Protein AF-A0A8C1QMU8-F1 (afdb_monomer_lite)

Secondary structure (DSSP, 8-state):
--------TT-SHHHHH-HHHHHHHHHHHHHS-TTTS-EEEEEPPPB-STT--B--EEEEETTTEEEEEEEEPP---TT-TT--SSPPEEEEEEESS-SS--EEEEEEEE--GGGHHHHHHHHHHHHHHHHHT--S--EEEEEEEETTEEEEEEE--------PPPP-

Sequence (168 aa):
MKVAAFDIQKFGKSELSDAFVLKTLIKIVSRYDIITHHYTLEISTCLGRGNYKEQFMFLYRNDLVDLVVSYQYQDHQSGDEDAFAREPYVLRFKCHKTAVLKDLVLMPVHTKPEDSVKELDKLYDMFQNVKMKRKTDFMLRILVYEDDMLKAVVPNSENCSTSRRPTN

Organism: Cyprinus carpio (NCBI:txid7962)

pLDDT: mean 73.08, std 14.7, range [27.25, 94.06]

Radius of gyration: 18.53 Å; chains: 1; bounding box: 51×38×50 Å

Foldseek 3Di:
DDDDDAQDPDDDPVQCPPPVSVVVVCVVVVVDPPVVWPKDKDKDDWFAPDDDTDIDIDIDTPVFKDWPDKDFDAQPDPPCHPLARGTKIWIWIQTDPDPPAGIEIEIEHEGEPVSRVSNVVVVVVVVVVVVVVDPDDHWYWYQYHYPRDRPDGDTPDPDPDDPDDDDD

InterPro d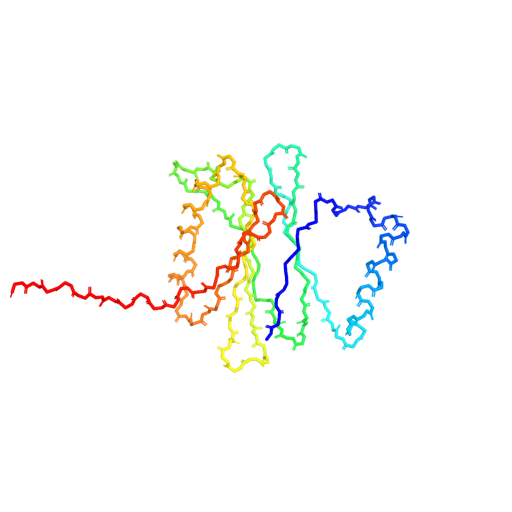omains:
  IPR016202 Deoxyribonuclease I [SM00476] (1-164)
  IPR036691 Endonuclease/exonuclease/phosphatase superfamily [G3DSA:3.60.10.10] (1-150)
  IPR036691 Endonuclease/exonuclease/phosphatase superfamily [SSF56219] (1-132)

Structure (mmCIF, N/CA/C/O backbone):
data_AF-A0A8C1QMU8-F1
#
_entry.id   AF-A0A8C1QMU8-F1
#
loop_
_atom_site.group_PDB
_atom_site.id
_atom_site.type_symbol
_atom_site.label_atom_id
_atom_site.label_alt_id
_atom_site.label_comp_id
_atom_site.label_asym_id
_atom_site.label_entity_id
_atom_site.label_seq_id
_atom_site.pdbx_PDB_ins_code
_atom_site.Cartn_x
_atom_site.Cartn_y
_atom_site.Cartn_z
_atom_site.occupancy
_atom_site.B_iso_or_equiv
_atom_site.auth_seq_id
_atom_site.auth_comp_id
_atom_site.auth_asym_id
_atom_site.auth_atom_id
_atom_site.pdbx_PDB_model_num
ATOM 1 N N . MET A 1 1 ? 10.451 7.017 -11.902 1.00 71.06 1 MET A N 1
ATOM 2 C CA . MET A 1 1 ? 9.348 6.066 -11.637 1.00 71.06 1 MET A CA 1
ATOM 3 C C . MET A 1 1 ? 8.153 6.851 -11.123 1.00 71.06 1 MET A C 1
ATOM 5 O O . MET A 1 1 ? 8.366 7.765 -10.336 1.00 71.06 1 MET A O 1
ATOM 9 N N . LYS A 1 2 ? 6.937 6.560 -11.597 1.00 72.25 2 LYS A N 1
ATOM 10 C CA . LYS A 1 2 ? 5.703 7.200 -11.113 1.00 72.25 2 LYS A CA 1
ATOM 11 C C . LYS A 1 2 ? 4.997 6.236 -10.160 1.00 72.25 2 LYS A C 1
ATOM 13 O O . LYS A 1 2 ? 4.927 5.052 -10.465 1.00 72.25 2 LYS A O 1
ATOM 18 N N . VAL A 1 3 ? 4.513 6.748 -9.034 1.00 72.31 3 VAL A N 1
ATOM 19 C CA . VAL A 1 3 ? 3.713 6.009 -8.048 1.00 72.31 3 VAL A CA 1
ATOM 20 C C . VAL A 1 3 ? 2.396 6.758 -7.914 1.00 72.31 3 VAL A C 1
ATOM 22 O O . VAL A 1 3 ? 2.412 7.985 -7.814 1.00 72.31 3 VAL A O 1
ATOM 25 N N . ALA A 1 4 ? 1.287 6.032 -7.955 1.00 70.12 4 ALA A N 1
ATOM 26 C CA . ALA A 1 4 ? -0.050 6.558 -7.731 1.00 70.12 4 ALA A CA 1
ATOM 27 C C . ALA A 1 4 ? -0.727 5.706 -6.662 1.00 70.12 4 ALA A C 1
ATOM 29 O O . ALA A 1 4 ? -0.405 4.527 -6.512 1.00 70.12 4 ALA A O 1
ATOM 30 N N . ALA A 1 5 ? -1.632 6.323 -5.922 1.00 70.12 5 ALA A N 1
ATOM 31 C CA . ALA A 1 5 ? -2.365 5.698 -4.846 1.00 70.12 5 ALA A CA 1
ATOM 32 C C . ALA A 1 5 ? -3.821 6.158 -4.977 1.00 70.12 5 ALA A C 1
ATOM 34 O O . ALA A 1 5 ? -4.065 7.328 -5.279 1.00 70.12 5 ALA A O 1
ATOM 35 N N . PHE A 1 6 ? -4.755 5.223 -4.840 1.00 68.62 6 PHE A N 1
ATOM 36 C CA . PHE A 1 6 ? -6.183 5.477 -4.958 1.00 68.62 6 PHE A CA 1
ATOM 37 C C . PHE A 1 6 ? -6.885 4.832 -3.774 1.00 68.62 6 PHE A C 1
ATOM 39 O O . PHE A 1 6 ? -6.592 3.677 -3.462 1.00 68.62 6 PHE A O 1
ATOM 46 N N . ASP A 1 7 ? -7.807 5.570 -3.166 1.00 68.81 7 ASP A N 1
ATOM 47 C CA . ASP A 1 7 ? -8.791 4.988 -2.267 1.00 68.81 7 ASP A CA 1
ATOM 48 C C . ASP A 1 7 ? -10.011 4.554 -3.082 1.00 68.81 7 ASP A C 1
ATOM 50 O O . ASP A 1 7 ? -10.482 5.289 -3.957 1.00 68.81 7 ASP A O 1
ATOM 54 N N . ILE A 1 8 ? -10.488 3.337 -2.845 1.00 67.06 8 ILE A N 1
ATOM 55 C CA . ILE A 1 8 ? -11.657 2.786 -3.523 1.00 67.06 8 ILE A CA 1
ATOM 56 C C . ILE A 1 8 ? -12.590 2.235 -2.446 1.00 67.06 8 ILE A C 1
ATOM 58 O O . ILE A 1 8 ? -12.551 1.048 -2.128 1.00 67.06 8 ILE A O 1
ATOM 62 N N . GLN A 1 9 ? -13.473 3.109 -1.952 1.00 54.62 9 GLN A N 1
ATOM 63 C CA . GLN A 1 9 ? -14.445 2.853 -0.877 1.00 54.62 9 GLN A CA 1
ATOM 64 C C . GLN A 1 9 ? -15.229 1.535 -1.023 1.00 54.62 9 GLN A C 1
ATOM 66 O O . GLN A 1 9 ? -15.664 0.948 -0.034 1.00 54.62 9 GLN A O 1
ATOM 71 N N . LYS A 1 10 ? -15.466 1.066 -2.258 1.00 62.03 10 LYS A N 1
ATOM 72 C CA . LYS A 1 10 ? -16.188 -0.182 -2.551 1.00 62.03 10 LYS A CA 1
ATOM 73 C C . LYS A 1 10 ? -15.605 -0.891 -3.769 1.00 62.03 10 LYS A C 1
ATOM 75 O O . LYS A 1 10 ? -16.188 -0.881 -4.847 1.00 62.03 10 LYS A O 1
ATOM 80 N N . PHE A 1 11 ? -14.457 -1.542 -3.609 1.00 58.19 11 PHE A N 1
ATOM 81 C CA . PHE A 1 11 ? -13.954 -2.465 -4.629 1.00 58.19 11 PHE A CA 1
ATOM 82 C C . PHE A 1 11 ? -14.393 -3.899 -4.314 1.00 58.19 11 PHE A C 1
ATOM 84 O O . PHE A 1 11 ? -13.732 -4.628 -3.579 1.00 58.19 11 PHE A O 1
ATOM 91 N N . GLY A 1 12 ? -15.550 -4.300 -4.842 1.00 58.12 12 GLY A N 1
ATOM 92 C CA . GLY A 1 12 ? -16.140 -5.617 -4.589 1.00 58.12 12 GLY A CA 1
ATOM 93 C C . GLY A 1 12 ? -16.617 -6.318 -5.857 1.00 58.12 12 GLY A C 1
ATOM 94 O O . GLY A 1 12 ? -16.699 -5.722 -6.930 1.00 58.12 12 GLY A O 1
ATOM 95 N N . LYS A 1 13 ? -16.990 -7.599 -5.727 1.00 57.72 13 LYS A N 1
ATOM 96 C CA . LYS A 1 13 ? -17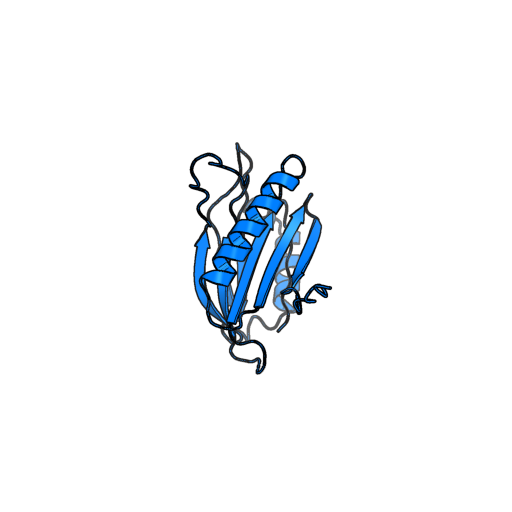.576 -8.379 -6.836 1.00 57.72 13 LYS A CA 1
ATOM 97 C C . LYS A 1 13 ? -18.802 -7.694 -7.451 1.00 57.72 13 LYS A C 1
ATOM 99 O O . LYS A 1 13 ? -18.992 -7.796 -8.656 1.00 57.72 13 LYS A O 1
ATOM 104 N N . SER A 1 14 ? -19.600 -6.997 -6.640 1.00 63.41 14 SER A N 1
ATOM 105 C CA . SER A 1 14 ? -20.753 -6.214 -7.098 1.00 63.41 14 SER A CA 1
ATOM 106 C C . SER A 1 14 ? -20.340 -5.068 -8.023 1.00 63.41 14 SER A C 1
ATOM 108 O O . SER A 1 14 ? -20.925 -4.907 -9.088 1.00 63.41 14 SER A O 1
ATOM 110 N N . GLU A 1 15 ? -19.280 -4.340 -7.677 1.00 63.00 15 GLU A N 1
ATOM 111 C CA . GLU A 1 15 ? -18.801 -3.198 -8.463 1.00 63.00 15 GLU A CA 1
ATOM 112 C C . GLU A 1 15 ? -18.171 -3.648 -9.786 1.00 63.00 15 GLU A C 1
ATOM 114 O O . GLU A 1 15 ? -18.382 -3.037 -10.828 1.00 63.00 15 GLU A O 1
ATOM 119 N N . LEU A 1 16 ? -17.448 -4.774 -9.770 1.00 61.81 16 LEU A N 1
ATOM 120 C CA . LEU A 1 16 ? -16.885 -5.387 -10.980 1.00 61.81 16 LEU A CA 1
ATOM 121 C C . LEU A 1 16 ? -17.939 -6.056 -11.872 1.00 61.81 16 LEU A C 1
ATOM 123 O O . LEU A 1 16 ? -17.664 -6.313 -13.044 1.00 61.81 16 LEU A O 1
ATOM 127 N N . SER A 1 17 ? -19.124 -6.354 -11.332 1.00 65.75 17 SER A N 1
ATOM 128 C CA . SER A 1 17 ? -20.251 -6.876 -12.110 1.00 65.75 17 SER A CA 1
ATOM 129 C C . SER A 1 17 ? -21.034 -5.784 -12.838 1.00 65.75 17 SER A C 1
ATOM 131 O O . SER A 1 17 ? -21.760 -6.088 -13.785 1.00 65.75 17 SER A O 1
ATOM 133 N N . ASP A 1 18 ? -20.859 -4.517 -12.448 1.00 77.81 18 ASP A N 1
ATOM 134 C CA . ASP A 1 18 ? -21.432 -3.396 -13.179 1.00 77.81 18 ASP A CA 1
ATOM 135 C C . ASP A 1 18 ? -20.703 -3.223 -14.521 1.00 77.81 18 ASP A C 1
ATOM 137 O O . ASP A 1 18 ? -19.500 -2.956 -14.600 1.00 77.81 18 ASP A O 1
ATOM 141 N N . ALA A 1 19 ? -21.450 -3.391 -15.611 1.00 77.06 19 ALA A N 1
ATOM 142 C CA . ALA A 1 19 ? -20.901 -3.363 -16.960 1.00 77.06 19 ALA A CA 1
ATOM 143 C C . ALA A 1 19 ? -20.314 -1.992 -17.340 1.00 77.06 19 ALA A C 1
ATOM 145 O O . ALA A 1 19 ? -19.394 -1.927 -18.159 1.00 77.06 19 ALA A O 1
ATOM 146 N N . PHE A 1 20 ? -20.819 -0.896 -16.770 1.00 79.12 20 PHE A N 1
ATOM 147 C CA . PHE A 1 20 ? -20.305 0.448 -17.013 1.00 79.12 20 PHE A CA 1
ATOM 148 C C . PHE A 1 20 ? -18.991 0.681 -16.258 1.00 79.12 20 PHE A C 1
ATOM 150 O O . PHE A 1 20 ? -18.028 1.185 -16.850 1.00 79.12 20 PHE A O 1
ATOM 157 N N . VAL A 1 21 ? -18.916 0.255 -14.996 1.00 74.00 21 VAL A N 1
ATOM 158 C CA . VAL A 1 21 ? -17.703 0.304 -14.170 1.00 74.00 21 VAL A CA 1
ATOM 159 C C . VAL A 1 21 ? -16.616 -0.576 -14.773 1.00 74.00 21 VAL A C 1
ATOM 161 O O . VAL A 1 21 ? -15.517 -0.084 -15.032 1.00 74.00 21 VAL A O 1
ATOM 164 N N . LEU A 1 22 ? -16.926 -1.832 -15.111 1.00 70.94 22 LEU A N 1
ATOM 165 C CA . LEU A 1 22 ? -15.981 -2.758 -15.736 1.00 70.94 22 LEU A CA 1
ATOM 166 C C . LEU A 1 22 ? -15.464 -2.215 -17.071 1.00 70.94 22 LEU A C 1
ATOM 168 O O . LEU A 1 22 ? -14.261 -2.221 -17.323 1.00 70.94 22 LEU A O 1
ATOM 172 N N . LYS A 1 23 ? -16.346 -1.676 -17.918 1.00 74.19 23 LYS A N 1
ATOM 173 C CA . LYS A 1 23 ? -15.956 -1.063 -19.196 1.00 74.19 23 LYS A CA 1
ATOM 174 C C . LYS A 1 23 ? -15.087 0.179 -19.001 1.00 74.19 23 LYS A C 1
ATOM 176 O O . LYS A 1 23 ? -14.175 0.410 -19.795 1.00 74.19 23 LYS A O 1
ATOM 181 N N . THR A 1 24 ? -15.343 0.972 -17.965 1.00 78.50 24 THR A N 1
ATOM 182 C CA . THR A 1 24 ? -14.535 2.151 -17.627 1.00 78.50 24 THR A CA 1
ATOM 183 C C . THR A 1 24 ? -13.162 1.743 -17.106 1.00 78.50 24 THR A C 1
ATOM 185 O O . THR A 1 24 ? -12.163 2.264 -17.596 1.00 78.50 24 THR A O 1
ATOM 188 N N . LEU A 1 25 ? -13.099 0.760 -16.205 1.00 71.75 25 LEU A N 1
ATOM 189 C CA . LEU A 1 25 ? -11.863 0.142 -15.725 1.00 71.75 25 LEU A CA 1
ATOM 190 C C . LEU A 1 25 ? -11.047 -0.413 -16.886 1.00 71.75 25 LEU A C 1
ATOM 192 O O . LEU A 1 25 ? -9.901 -0.010 -17.047 1.00 71.75 25 LEU A O 1
ATOM 196 N N . ILE A 1 26 ? -11.649 -1.234 -17.752 1.00 72.00 26 ILE A N 1
ATOM 197 C CA . ILE A 1 26 ? -10.998 -1.754 -18.960 1.00 72.00 26 ILE A CA 1
ATOM 198 C C . ILE A 1 26 ? -10.507 -0.597 -19.826 1.00 72.00 26 ILE A C 1
ATOM 200 O O . ILE A 1 26 ? -9.358 -0.602 -20.225 1.00 72.00 26 ILE A O 1
ATOM 204 N N . LYS A 1 27 ? -11.306 0.443 -20.075 1.00 72.88 27 LYS A N 1
ATOM 205 C CA . LYS A 1 27 ? -10.877 1.589 -20.892 1.00 72.88 27 LYS A CA 1
ATOM 206 C C . LYS A 1 27 ? -9.721 2.373 -20.263 1.00 72.88 27 LYS A C 1
ATOM 208 O O . LYS A 1 27 ? -8.870 2.869 -20.996 1.00 72.88 27 LYS A O 1
ATOM 213 N N . ILE A 1 28 ? -9.687 2.520 -18.940 1.00 70.75 28 ILE A N 1
ATOM 214 C CA . ILE A 1 28 ? -8.582 3.161 -18.216 1.00 70.75 28 ILE A CA 1
ATOM 215 C C . ILE A 1 28 ? -7.334 2.284 -18.323 1.00 70.75 28 ILE A C 1
ATOM 217 O O . ILE A 1 28 ? -6.304 2.760 -18.783 1.00 70.75 28 ILE A O 1
ATOM 221 N N . VAL A 1 29 ? -7.456 1.000 -17.989 1.00 66.62 29 VAL A N 1
ATOM 222 C CA . VAL A 1 29 ? -6.410 -0.032 -18.049 1.00 66.62 29 VAL A CA 1
ATOM 223 C C . VAL A 1 29 ? -5.851 -0.155 -19.474 1.00 66.62 29 VAL A C 1
ATOM 225 O O . VAL A 1 29 ? -4.646 -0.071 -19.659 1.00 66.62 29 VAL A O 1
ATOM 228 N N . SER A 1 30 ? -6.692 -0.215 -20.506 1.00 65.94 30 SER A N 1
ATOM 229 C CA . SER A 1 30 ? -6.300 -0.303 -21.922 1.00 65.94 30 SER A CA 1
ATOM 230 C C . SER A 1 30 ? -5.640 0.959 -22.483 1.00 65.94 30 SER A C 1
ATOM 232 O O . SER A 1 30 ? -5.013 0.885 -23.534 1.00 65.94 30 SER A O 1
ATOM 234 N N . ARG A 1 31 ? -5.775 2.125 -21.832 1.00 65.62 31 ARG A N 1
ATOM 235 C CA . ARG A 1 31 ? -4.971 3.315 -22.182 1.00 65.62 31 ARG A CA 1
ATOM 236 C C . ARG A 1 31 ? -3.537 3.197 -21.683 1.00 65.62 31 ARG A C 1
ATOM 238 O O . ARG A 1 31 ? -2.670 3.920 -22.167 1.00 65.62 31 ARG A O 1
ATOM 245 N N . TYR A 1 32 ? -3.302 2.338 -20.698 1.00 61.16 32 TYR A N 1
ATOM 246 C CA . TYR A 1 32 ? -1.966 1.974 -20.277 1.00 61.16 32 TYR A CA 1
ATOM 247 C C . TYR A 1 32 ? -1.482 0.795 -21.111 1.00 61.16 32 TYR A C 1
ATOM 249 O O . TYR A 1 32 ? -2.245 -0.042 -21.588 1.00 61.16 32 TYR A O 1
ATOM 257 N N . ASP A 1 33 ? -0.172 0.743 -21.273 1.00 61.44 33 ASP A N 1
ATOM 258 C CA . ASP A 1 33 ? 0.551 -0.199 -22.116 1.00 61.44 33 ASP A CA 1
ATOM 259 C C . ASP A 1 33 ? 0.629 -1.592 -21.436 1.00 61.44 33 ASP A C 1
ATOM 261 O O . ASP A 1 33 ? 1.691 -2.175 -21.249 1.00 61.44 33 ASP A O 1
ATOM 265 N N . ILE A 1 34 ? -0.506 -2.099 -20.944 1.00 59.41 34 ILE A N 1
ATOM 266 C CA . ILE A 1 34 ? -0.612 -3.304 -20.099 1.00 59.41 34 ILE A CA 1
ATOM 267 C C . ILE A 1 34 ? -0.463 -4.584 -20.923 1.00 59.41 34 ILE A C 1
ATOM 269 O O . ILE A 1 34 ? -0.084 -5.621 -20.397 1.00 59.41 34 ILE A O 1
ATOM 273 N N . ILE A 1 35 ? -0.694 -4.507 -22.234 1.00 57.62 35 ILE A N 1
ATOM 274 C CA . ILE A 1 35 ? -0.465 -5.627 -23.156 1.00 57.62 35 ILE A CA 1
ATOM 275 C C . ILE A 1 35 ? 1.041 -5.829 -23.404 1.00 57.62 35 ILE A C 1
ATOM 277 O O . ILE A 1 35 ? 1.484 -6.954 -23.610 1.00 57.62 35 ILE A O 1
ATOM 281 N N . THR A 1 36 ? 1.837 -4.756 -23.365 1.00 66.31 36 THR A N 1
ATOM 282 C CA . THR A 1 36 ? 3.289 -4.801 -23.612 1.00 66.31 36 THR A CA 1
ATOM 283 C C . THR A 1 36 ? 4.110 -4.993 -22.338 1.00 66.31 36 THR A C 1
ATOM 285 O O . THR A 1 36 ? 5.254 -5.439 -22.411 1.00 66.31 36 THR A O 1
ATOM 288 N N . HIS A 1 37 ? 3.546 -4.694 -21.166 1.00 74.50 37 HIS A N 1
ATOM 289 C CA . HIS A 1 37 ? 4.241 -4.793 -19.886 1.00 74.50 37 HIS A CA 1
ATOM 290 C C . HIS A 1 37 ? 3.537 -5.770 -18.950 1.00 74.50 37 HIS A C 1
ATOM 292 O O . HIS A 1 37 ? 2.332 -5.689 -18.747 1.00 74.50 37 HIS A O 1
ATOM 298 N N . HIS A 1 38 ? 4.303 -6.655 -18.315 1.00 81.44 38 HIS A N 1
ATOM 299 C CA . HIS A 1 38 ? 3.770 -7.576 -17.316 1.00 81.44 38 HIS A CA 1
ATOM 300 C C . HIS A 1 38 ? 3.545 -6.862 -15.982 1.00 81.44 38 HIS A C 1
ATOM 302 O O . HIS A 1 38 ? 4.462 -6.240 -15.436 1.00 81.44 38 HIS A O 1
ATOM 308 N N . TYR A 1 39 ? 2.327 -6.985 -15.456 1.00 83.31 39 TYR A N 1
ATOM 309 C CA . TYR A 1 39 ? 1.947 -6.476 -14.144 1.00 83.31 39 TYR A CA 1
ATOM 310 C C . TYR A 1 39 ? 1.744 -7.625 -13.161 1.00 83.31 39 TYR A C 1
ATOM 312 O O . TYR A 1 39 ? 1.212 -8.671 -13.530 1.00 83.31 39 TYR A O 1
ATOM 320 N N . THR A 1 40 ? 2.115 -7.391 -11.906 1.00 86.19 40 THR A N 1
ATOM 321 C CA . THR A 1 40 ? 1.831 -8.285 -10.781 1.00 86.19 40 THR A CA 1
ATOM 322 C C . THR A 1 40 ? 0.942 -7.572 -9.772 1.00 86.19 40 THR A C 1
ATOM 324 O O . THR A 1 40 ? 1.085 -6.368 -9.542 1.00 86.19 40 THR A O 1
ATOM 327 N N . LEU A 1 41 ? 0.010 -8.335 -9.202 1.00 86.19 41 LEU A N 1
ATOM 328 C CA . LEU A 1 41 ? -0.923 -7.908 -8.170 1.00 86.19 41 LEU A CA 1
ATOM 329 C C . LEU A 1 41 ? -0.512 -8.516 -6.827 1.00 86.19 41 LEU A C 1
ATOM 331 O O . LEU A 1 41 ? -0.356 -9.729 -6.741 1.00 86.19 41 LEU A O 1
ATOM 335 N N . GLU A 1 42 ? -0.388 -7.685 -5.798 1.00 90.88 42 GLU A N 1
ATOM 336 C CA . GLU A 1 42 ? -0.123 -8.091 -4.415 1.00 90.88 42 GLU A CA 1
ATOM 337 C C . GLU A 1 42 ? -1.211 -7.502 -3.505 1.00 90.88 42 GLU A C 1
ATOM 339 O O . GLU A 1 42 ? -1.536 -6.318 -3.623 1.00 90.88 42 GLU A O 1
ATOM 344 N N . ILE A 1 43 ? -1.800 -8.313 -2.624 1.00 86.94 43 ILE A N 1
ATOM 345 C CA . ILE A 1 43 ? -2.954 -7.926 -1.795 1.00 86.94 43 ILE A CA 1
ATOM 346 C C . ILE A 1 43 ? -2.669 -8.264 -0.329 1.00 86.94 43 ILE A C 1
ATOM 348 O O . ILE A 1 43 ? -2.185 -9.355 -0.029 1.00 86.94 43 ILE A O 1
ATOM 352 N N . SER A 1 44 ? -2.995 -7.351 0.587 1.00 91.69 44 SER A N 1
ATOM 353 C CA . SER A 1 44 ? -2.910 -7.599 2.029 1.00 91.69 44 SER A CA 1
ATOM 354 C C . SER A 1 44 ? -4.005 -8.550 2.523 1.00 91.69 44 SER A C 1
ATOM 356 O O . SER A 1 44 ? -4.978 -8.865 1.832 1.00 91.69 44 SER A O 1
ATOM 358 N N . THR A 1 45 ? -3.911 -8.952 3.789 1.00 89.44 45 THR A N 1
ATOM 359 C CA . THR A 1 45 ? -5.053 -9.537 4.503 1.00 89.44 45 THR A CA 1
ATOM 360 C C . THR A 1 45 ? -6.182 -8.513 4.663 1.00 89.44 45 THR A C 1
ATOM 362 O O . THR A 1 45 ? -5.962 -7.313 4.497 1.00 89.44 45 THR A O 1
ATOM 365 N N . CYS A 1 46 ? -7.392 -8.976 4.987 1.00 87.88 46 CYS A N 1
ATOM 366 C CA . CYS A 1 46 ? -8.502 -8.099 5.368 1.00 87.88 46 CYS A CA 1
ATOM 367 C C . CYS A 1 46 ? -8.253 -7.495 6.756 1.00 87.88 46 CYS A C 1
ATOM 369 O O . CYS A 1 46 ? -8.031 -8.241 7.708 1.00 87.88 46 CYS A O 1
ATOM 371 N N . LEU A 1 47 ? -8.332 -6.170 6.872 1.00 87.88 47 LEU A N 1
ATOM 372 C CA . LEU A 1 47 ? -8.024 -5.394 8.079 1.00 87.88 47 LEU A CA 1
ATOM 373 C C . LEU A 1 47 ? -9.220 -4.521 8.470 1.00 87.88 47 LEU A C 1
ATOM 375 O O . LEU A 1 47 ? -10.045 -4.190 7.623 1.00 87.88 47 LEU A O 1
ATOM 379 N N . GLY A 1 48 ? -9.328 -4.141 9.741 1.00 82.88 48 GLY A N 1
ATOM 380 C CA . GLY A 1 48 ? -10.410 -3.291 10.245 1.00 82.88 48 GLY A CA 1
ATOM 381 C C . GLY A 1 48 ? -11.039 -3.841 11.520 1.00 82.88 48 GLY A C 1
ATOM 382 O O . GLY A 1 48 ? -11.172 -5.056 11.689 1.00 82.88 48 GLY A O 1
ATOM 383 N N . ARG A 1 49 ? -11.486 -2.955 12.412 1.00 80.75 49 ARG A N 1
ATOM 384 C CA . ARG A 1 49 ? -12.228 -3.330 13.626 1.00 80.75 49 ARG A CA 1
ATOM 385 C C . ARG A 1 49 ? -13.723 -3.463 13.319 1.00 80.75 49 ARG A C 1
ATOM 387 O O . ARG A 1 49 ? -14.319 -2.602 12.680 1.00 80.75 49 ARG A O 1
ATOM 394 N N . GLY A 1 50 ? -14.346 -4.550 13.778 1.00 78.81 50 GLY A N 1
ATOM 395 C CA . GLY A 1 50 ? -15.772 -4.818 13.547 1.00 78.81 50 GLY A CA 1
ATOM 396 C C . GLY A 1 50 ? -16.085 -5.418 12.170 1.00 78.81 50 GLY A C 1
ATOM 397 O O . GLY A 1 50 ? -15.309 -6.225 11.650 1.00 78.81 50 GLY A O 1
ATOM 398 N N . ASN A 1 51 ? -17.245 -5.058 11.611 1.00 77.56 51 ASN A N 1
ATOM 399 C CA . ASN A 1 51 ? -17.822 -5.695 10.416 1.00 77.56 51 ASN A CA 1
ATOM 400 C C . ASN A 1 51 ? -17.340 -5.093 9.092 1.00 77.56 51 ASN A C 1
ATOM 402 O O . ASN A 1 51 ? -17.477 -5.726 8.047 1.00 77.56 51 ASN A O 1
ATOM 406 N N . TYR A 1 52 ? -16.805 -3.876 9.128 1.00 78.81 52 TYR A N 1
ATOM 407 C CA . TYR A 1 52 ? -16.241 -3.230 7.954 1.00 78.81 52 TYR A CA 1
ATOM 408 C C . TYR A 1 52 ? -14.759 -3.587 7.852 1.00 78.81 52 TYR A C 1
ATOM 410 O O . TYR A 1 52 ? -14.011 -3.410 8.815 1.00 78.81 52 TYR A O 1
ATOM 418 N N . LYS A 1 53 ? -14.365 -4.152 6.708 1.00 82.44 53 LYS A N 1
ATOM 419 C CA . LYS A 1 53 ? -13.000 -4.605 6.437 1.00 82.44 53 LYS A CA 1
ATOM 420 C C . LYS A 1 53 ? -12.503 -4.004 5.132 1.00 82.44 53 LYS A C 1
ATOM 422 O O . LYS A 1 53 ? -13.257 -3.917 4.167 1.00 82.44 53 LYS A O 1
ATOM 427 N N . GLU A 1 54 ? -11.220 -3.692 5.097 1.00 83.06 54 GLU A N 1
ATOM 428 C CA . GLU A 1 54 ? -10.513 -3.169 3.934 1.00 83.06 54 GLU A CA 1
ATOM 429 C C . GLU A 1 54 ? -9.293 -4.027 3.609 1.00 83.06 54 GLU A C 1
ATOM 431 O O . GLU A 1 54 ? -8.795 -4.784 4.446 1.00 83.06 54 GLU A O 1
ATOM 436 N N . GLN A 1 55 ? -8.809 -3.909 2.376 1.00 85.31 55 GLN A N 1
ATOM 437 C CA . GLN A 1 55 ? -7.574 -4.537 1.925 1.00 85.31 55 GLN A CA 1
ATOM 438 C C . GLN A 1 55 ? -6.745 -3.527 1.147 1.00 85.31 55 GLN A C 1
ATOM 440 O O . GLN A 1 55 ? -7.271 -2.753 0.347 1.00 85.31 55 GLN A O 1
ATOM 445 N N . PHE A 1 56 ? -5.433 -3.590 1.327 1.00 86.88 56 PHE A N 1
ATOM 446 C CA . PHE A 1 56 ? -4.492 -2.873 0.490 1.00 86.88 56 PHE A CA 1
ATOM 447 C C . PHE A 1 56 ? -4.164 -3.704 -0.744 1.00 86.88 56 PHE A C 1
ATOM 449 O O . PHE A 1 56 ? -3.884 -4.899 -0.650 1.00 86.88 56 PHE A O 1
ATOM 456 N N . MET A 1 57 ? -4.161 -3.054 -1.903 1.00 84.94 57 MET A N 1
ATOM 457 C CA . MET A 1 57 ? -3.881 -3.680 -3.188 1.00 84.94 57 MET A CA 1
ATOM 458 C C . MET A 1 57 ? -2.776 -2.914 -3.914 1.00 84.94 57 MET A C 1
ATOM 460 O O . MET A 1 57 ? -2.868 -1.703 -4.110 1.00 84.94 57 MET A O 1
ATOM 464 N N . PHE A 1 58 ? -1.748 -3.632 -4.357 1.00 86.75 58 PHE A N 1
ATOM 465 C CA . PHE A 1 58 ? -0.623 -3.096 -5.110 1.00 86.75 58 PHE A CA 1
ATOM 466 C C . PHE A 1 58 ? -0.565 -3.726 -6.489 1.00 86.75 58 PHE A C 1
ATOM 468 O O . PHE A 1 58 ? -0.387 -4.932 -6.627 1.00 86.75 58 PHE A O 1
ATOM 475 N N . LEU A 1 59 ? -0.657 -2.884 -7.515 1.00 85.00 59 LEU A N 1
ATOM 476 C CA . LEU A 1 59 ? -0.455 -3.270 -8.904 1.00 85.00 59 LEU A CA 1
ATOM 477 C C . LEU A 1 59 ? 0.833 -2.616 -9.406 1.00 85.00 59 LEU A C 1
ATOM 479 O O . LEU A 1 59 ? 0.930 -1.388 -9.466 1.00 85.00 59 LEU A O 1
ATOM 483 N N . TYR A 1 60 ? 1.831 -3.421 -9.762 1.00 86.19 60 TYR A N 1
ATOM 484 C CA . TYR A 1 60 ? 3.146 -2.925 -10.172 1.00 86.19 60 TYR A CA 1
ATOM 485 C C . TYR A 1 60 ? 3.666 -3.636 -11.418 1.00 86.19 60 TYR A C 1
ATOM 487 O O . TYR A 1 60 ? 3.231 -4.729 -11.765 1.00 86.19 60 TYR A O 1
ATOM 495 N N . ARG A 1 61 ? 4.592 -2.973 -12.116 1.00 86.50 61 ARG A N 1
ATOM 496 C CA . ARG A 1 61 ? 5.201 -3.453 -13.359 1.00 86.50 61 ARG A CA 1
ATOM 497 C C . ARG A 1 61 ? 6.485 -4.228 -13.087 1.00 86.50 61 ARG A C 1
ATOM 499 O O . ARG A 1 61 ? 7.425 -3.660 -12.527 1.00 86.50 61 ARG A O 1
ATOM 506 N N . ASN A 1 62 ? 6.560 -5.454 -13.592 1.00 86.94 62 ASN A N 1
ATOM 507 C CA . ASN A 1 62 ? 7.704 -6.351 -13.388 1.00 86.94 62 ASN A CA 1
ATOM 508 C C . ASN A 1 62 ? 8.972 -5.868 -14.104 1.00 86.94 62 ASN A C 1
ATOM 510 O O . ASN A 1 62 ? 10.077 -6.219 -13.717 1.00 86.94 62 ASN A O 1
ATOM 514 N N . ASP A 1 63 ? 8.836 -5.040 -15.144 1.00 87.56 63 ASP A N 1
ATOM 515 C CA . ASP A 1 63 ? 9.980 -4.461 -15.853 1.00 87.56 63 ASP A CA 1
ATOM 516 C C . ASP A 1 63 ? 10.563 -3.213 -15.161 1.00 87.56 63 ASP A C 1
ATOM 518 O O . ASP A 1 63 ? 11.545 -2.642 -15.641 1.00 87.56 63 ASP A O 1
ATOM 522 N N . LEU A 1 64 ? 9.926 -2.726 -14.090 1.00 88.06 64 LEU A N 1
ATOM 523 C CA . LEU A 1 64 ? 10.381 -1.561 -13.327 1.00 88.06 64 LEU A CA 1
ATOM 52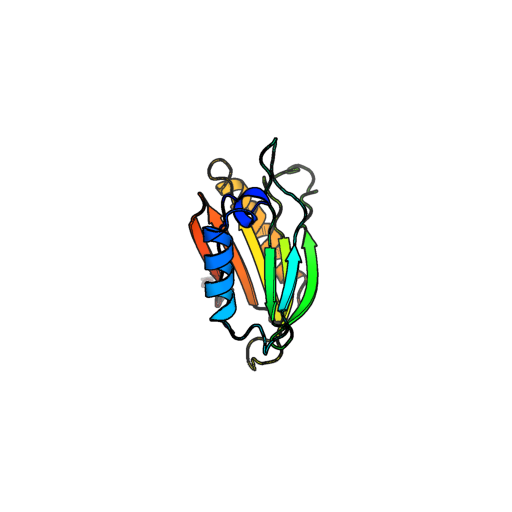4 C C . LEU A 1 64 ? 10.935 -1.948 -11.957 1.00 88.06 64 LEU A C 1
ATOM 526 O O . LEU A 1 64 ? 11.891 -1.309 -11.495 1.00 88.06 64 LEU A O 1
ATOM 530 N N . VAL A 1 65 ? 10.309 -2.929 -11.305 1.00 91.12 65 VAL A N 1
ATOM 531 C CA . VAL A 1 65 ? 10.597 -3.314 -9.925 1.00 91.12 65 VAL A CA 1
ATOM 532 C C . VAL A 1 65 ? 10.422 -4.815 -9.692 1.00 91.12 65 VAL A C 1
ATOM 534 O O . VAL A 1 65 ? 9.528 -5.427 -10.270 1.00 91.12 65 VAL A O 1
ATOM 537 N N . ASP A 1 66 ? 11.201 -5.358 -8.755 1.00 92.75 66 ASP A N 1
ATOM 538 C CA . ASP A 1 66 ? 10.953 -6.669 -8.144 1.00 92.75 66 ASP A CA 1
ATOM 539 C C . ASP A 1 66 ? 10.431 -6.486 -6.719 1.00 92.75 66 ASP A C 1
ATOM 541 O O . ASP A 1 66 ? 11.047 -5.760 -5.930 1.00 92.75 66 ASP A O 1
ATOM 545 N N . LEU A 1 67 ? 9.348 -7.177 -6.358 1.00 93.88 67 LEU A N 1
ATOM 546 C CA . LEU A 1 67 ? 8.931 -7.294 -4.962 1.00 93.88 67 LEU A CA 1
ATOM 547 C C . LEU A 1 67 ? 9.918 -8.202 -4.222 1.00 93.88 67 LEU A C 1
ATOM 549 O O . LEU A 1 67 ? 10.076 -9.374 -4.548 1.00 93.88 67 LEU A O 1
ATOM 553 N N . VAL A 1 68 ? 10.593 -7.648 -3.219 1.00 94.06 68 VAL A N 1
ATOM 554 C CA . VAL A 1 68 ? 11.584 -8.377 -2.421 1.00 94.06 68 VAL A CA 1
ATOM 555 C C . VAL A 1 68 ? 10.955 -8.980 -1.174 1.00 94.06 68 VAL A C 1
ATOM 557 O O . VAL A 1 68 ? 11.345 -10.063 -0.749 1.00 94.06 68 VAL A O 1
ATOM 560 N N . VAL A 1 69 ? 10.039 -8.247 -0.540 1.00 92.88 69 VAL A N 1
ATOM 561 C CA . VAL A 1 69 ? 9.277 -8.731 0.615 1.00 92.88 69 VAL A CA 1
ATOM 562 C C . VAL A 1 69 ? 7.997 -7.919 0.773 1.00 92.88 69 VAL A C 1
ATOM 564 O O . VAL A 1 69 ? 8.017 -6.700 0.584 1.00 92.88 69 VAL A O 1
ATOM 567 N N . SER A 1 70 ? 6.923 -8.594 1.165 1.00 93.62 70 SER A N 1
ATOM 568 C CA . SER A 1 70 ? 5.689 -8.002 1.668 1.00 93.62 70 SER A CA 1
ATOM 569 C C . SER A 1 70 ? 5.363 -8.597 3.042 1.00 93.62 70 SER A C 1
ATOM 571 O O . SER A 1 70 ? 5.620 -9.776 3.289 1.00 93.62 70 SER A O 1
ATOM 573 N N . TYR A 1 71 ? 4.867 -7.783 3.974 1.00 91.69 71 TYR A N 1
ATOM 574 C CA . TYR A 1 71 ? 4.383 -8.267 5.269 1.00 91.69 71 TYR A CA 1
ATOM 575 C C . TYR A 1 71 ? 3.424 -7.277 5.931 1.00 91.69 71 TYR A C 1
ATOM 577 O O . TYR A 1 71 ? 3.506 -6.067 5.721 1.00 91.69 71 TYR A O 1
ATOM 585 N N . GLN A 1 72 ? 2.538 -7.806 6.770 1.00 90.00 72 GLN A N 1
ATOM 586 C CA . GLN A 1 72 ? 1.652 -7.025 7.625 1.00 90.00 72 GLN A CA 1
ATOM 587 C C . GLN A 1 72 ? 2.392 -6.658 8.916 1.00 90.00 72 GLN A C 1
ATOM 589 O O . GLN A 1 72 ? 2.995 -7.535 9.543 1.00 90.00 72 GLN A O 1
ATOM 594 N N . TYR A 1 73 ? 2.404 -5.381 9.304 1.00 86.00 73 TYR A N 1
ATOM 595 C CA . TYR A 1 73 ? 3.005 -4.988 10.577 1.00 86.00 73 TYR A CA 1
ATOM 596 C C . TYR A 1 73 ? 2.216 -5.605 11.738 1.00 86.00 73 TYR A C 1
ATOM 598 O O . TYR A 1 73 ? 0.993 -5.544 11.754 1.00 86.00 73 TYR A O 1
ATOM 606 N N . GLN A 1 74 ? 2.919 -6.220 12.689 1.00 80.50 74 GLN A N 1
ATOM 607 C CA . GLN A 1 74 ? 2.308 -6.823 13.873 1.00 80.50 74 GLN A CA 1
ATOM 608 C C . GLN A 1 74 ? 2.451 -5.870 15.054 1.00 80.50 74 GLN A C 1
ATOM 610 O O . GLN A 1 74 ? 3.571 -5.550 15.460 1.00 80.50 74 GLN A O 1
ATOM 615 N N . ASP A 1 75 ? 1.326 -5.437 15.610 1.00 72.69 75 ASP A N 1
ATOM 616 C CA . ASP A 1 75 ? 1.285 -4.493 16.724 1.00 72.69 75 ASP A CA 1
ATOM 617 C C . ASP A 1 75 ? 1.171 -5.201 18.082 1.00 72.69 75 ASP A C 1
ATOM 619 O O . ASP A 1 75 ? 0.201 -5.064 18.820 1.00 72.69 75 ASP A O 1
ATOM 623 N N . HIS A 1 76 ? 2.166 -6.037 18.390 1.00 67.62 76 HIS A N 1
ATOM 624 C CA . HIS A 1 76 ? 2.200 -6.848 19.617 1.00 67.62 76 HIS A CA 1
ATOM 625 C C . HIS A 1 76 ? 3.043 -6.201 20.731 1.00 67.62 76 HIS A C 1
ATOM 627 O O . HIS A 1 76 ? 3.744 -6.893 21.471 1.00 67.62 76 HIS A O 1
ATOM 633 N N . GLN A 1 77 ? 3.073 -4.870 20.816 1.00 63.97 77 GLN A N 1
ATOM 634 C CA . GLN A 1 77 ? 3.856 -4.192 21.850 1.00 63.97 77 GLN A CA 1
ATOM 635 C C . GLN A 1 77 ? 3.106 -4.216 23.188 1.00 63.97 77 GLN A C 1
ATOM 637 O O . GLN A 1 77 ? 1.979 -3.738 23.287 1.00 63.97 77 GLN A O 1
ATOM 642 N N . SER A 1 78 ? 3.741 -4.754 24.232 1.00 58.62 78 SER A N 1
ATOM 643 C CA . 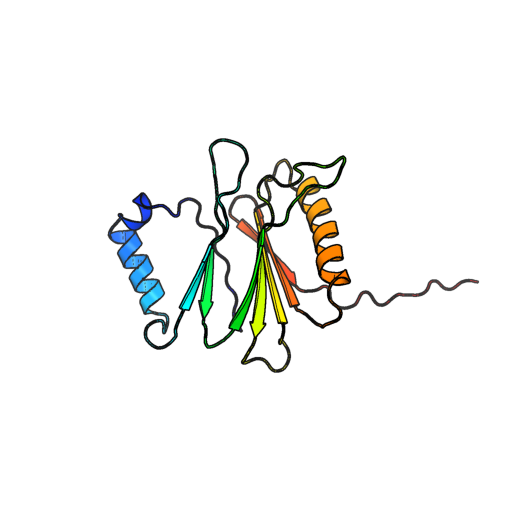SER A 1 78 ? 3.143 -4.850 25.567 1.00 58.62 78 SER A CA 1
ATOM 644 C C . SER A 1 78 ? 2.756 -3.468 26.108 1.00 58.62 78 SER A C 1
ATOM 646 O O . SER A 1 78 ? 3.616 -2.602 26.259 1.00 58.62 78 SER A O 1
ATOM 648 N N . GLY A 1 79 ? 1.472 -3.283 26.424 1.00 64.19 79 GLY A N 1
ATOM 649 C CA . GLY A 1 79 ? 0.916 -2.019 26.931 1.00 64.19 79 GLY A CA 1
ATOM 650 C C . GLY A 1 79 ? 0.275 -1.116 25.871 1.00 64.19 79 GLY A C 1
ATOM 651 O O . GLY A 1 79 ? -0.331 -0.114 26.235 1.00 64.19 79 GLY A O 1
ATOM 652 N N . ASP A 1 80 ? 0.366 -1.482 24.591 1.00 64.31 80 ASP A N 1
ATOM 653 C CA . ASP A 1 80 ? -0.279 -0.785 23.473 1.00 64.31 80 ASP A CA 1
ATOM 654 C C . ASP A 1 80 ? -0.647 -1.793 22.372 1.00 64.31 80 ASP A C 1
ATOM 656 O O . ASP A 1 80 ? -0.329 -1.616 21.198 1.00 64.31 80 ASP A O 1
ATOM 660 N N . GLU A 1 81 ? -1.247 -2.910 22.794 1.00 66.56 81 GLU A N 1
ATOM 661 C CA . GLU A 1 81 ? -1.840 -3.893 21.890 1.00 66.56 81 GLU A CA 1
ATOM 662 C C . GLU A 1 81 ? -3.017 -3.222 21.166 1.00 66.56 81 GLU A C 1
ATOM 664 O O . GLU A 1 81 ? -3.861 -2.598 21.811 1.00 66.56 81 GLU A O 1
ATOM 669 N N . ASP A 1 82 ? -3.068 -3.342 19.835 1.00 73.44 82 ASP A N 1
ATOM 670 C CA . ASP A 1 82 ? -4.125 -2.765 18.990 1.00 73.44 82 ASP A CA 1
ATOM 671 C C . ASP A 1 82 ? -4.110 -1.214 18.960 1.00 73.44 82 ASP A C 1
ATOM 673 O O . ASP A 1 82 ? -5.090 -0.531 19.278 1.00 73.44 82 ASP A O 1
ATOM 677 N N . ALA A 1 83 ? -2.988 -0.605 18.567 1.00 79.88 83 ALA A N 1
ATOM 678 C CA . ALA 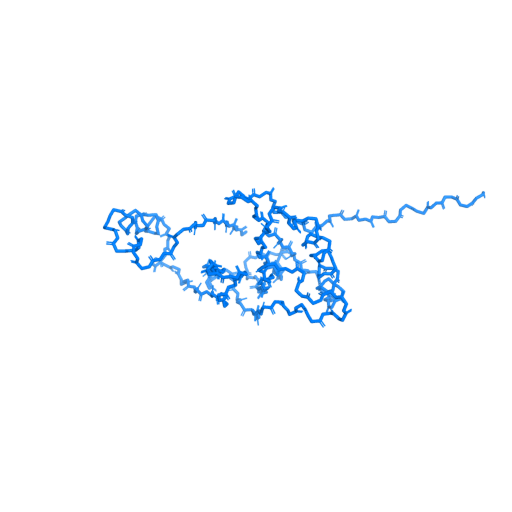A 1 83 ? -2.912 0.831 18.286 1.00 79.88 83 ALA A CA 1
ATOM 679 C C . ALA A 1 83 ? -3.531 1.192 16.930 1.00 79.88 83 ALA A C 1
ATOM 681 O O . ALA A 1 83 ? -4.140 2.251 16.817 1.00 79.88 83 ALA A O 1
ATOM 682 N N . PHE A 1 84 ? -3.426 0.310 15.931 1.00 83.31 84 PHE A N 1
ATOM 683 C CA . PHE A 1 84 ? -3.970 0.533 14.590 1.00 83.31 84 PHE A CA 1
ATOM 684 C C . PHE A 1 84 ? -5.326 -0.144 14.393 1.00 83.31 84 PHE A C 1
ATOM 686 O O . PHE A 1 84 ? -5.466 -1.337 14.637 1.00 83.31 84 PHE A O 1
ATOM 693 N N . ALA A 1 85 ? -6.313 0.569 13.844 1.00 82.12 85 ALA A N 1
ATOM 694 C CA . ALA A 1 85 ? -7.547 -0.070 13.381 1.00 82.12 85 ALA A CA 1
ATOM 695 C C . ALA A 1 85 ? -7.317 -0.960 12.146 1.00 82.12 85 ALA A C 1
ATOM 697 O O . ALA A 1 85 ? -8.068 -1.909 11.903 1.00 82.12 85 ALA A O 1
ATOM 698 N N . ARG A 1 86 ? -6.307 -0.604 11.345 1.00 85.81 86 ARG A N 1
ATOM 699 C CA . ARG A 1 86 ? -5.834 -1.331 10.168 1.00 85.81 86 ARG A CA 1
ATOM 700 C C . ARG A 1 86 ? -4.322 -1.284 10.183 1.00 85.81 86 ARG A C 1
ATOM 702 O O . ARG A 1 86 ? -3.725 -0.223 10.003 1.00 85.81 86 ARG A O 1
ATOM 709 N N . GLU A 1 87 ? -3.704 -2.424 10.418 1.00 87.06 87 GLU A N 1
ATOM 710 C CA . GLU A 1 87 ? -2.264 -2.493 10.532 1.00 87.06 87 GLU A CA 1
ATOM 711 C C . GLU A 1 87 ? -1.599 -2.021 9.217 1.00 87.06 87 GLU A C 1
ATOM 713 O O . GLU A 1 87 ? -2.110 -2.281 8.121 1.00 87.06 87 GLU A O 1
ATOM 718 N N . PRO A 1 88 ? -0.449 -1.333 9.274 1.00 88.69 88 PRO A N 1
ATOM 719 C CA . PRO A 1 88 ? 0.272 -0.940 8.066 1.00 88.69 88 PRO A CA 1
ATOM 720 C C . PRO A 1 88 ? 0.782 -2.143 7.262 1.00 88.69 88 PRO A C 1
ATOM 722 O O . PRO A 1 88 ? 1.383 -3.069 7.817 1.00 88.69 88 PRO A O 1
ATOM 725 N N . TYR A 1 89 ? 0.608 -2.105 5.939 1.00 90.56 89 TYR A N 1
ATOM 726 C CA . TYR A 1 89 ? 1.112 -3.145 5.036 1.00 90.56 89 TYR A CA 1
ATOM 727 C C . TYR A 1 89 ? 2.435 -2.722 4.390 1.00 90.56 89 TYR A C 1
ATOM 729 O O . TYR A 1 89 ? 2.520 -1.705 3.717 1.00 90.56 89 TYR A O 1
ATOM 737 N N . VAL A 1 90 ? 3.511 -3.475 4.585 1.00 89.62 90 VAL A N 1
ATOM 738 C CA . VAL A 1 90 ? 4.851 -3.053 4.158 1.00 89.62 90 VAL A CA 1
ATOM 739 C C . VAL A 1 90 ? 5.279 -3.839 2.933 1.00 89.62 90 VAL A C 1
ATOM 741 O O . VAL A 1 90 ? 5.352 -5.062 2.987 1.00 89.62 90 VAL A O 1
ATOM 744 N N . LEU A 1 91 ? 5.636 -3.140 1.854 1.00 91.88 91 LEU A N 1
ATOM 745 C CA . LEU A 1 91 ? 6.195 -3.737 0.644 1.00 91.88 91 LEU A CA 1
ATOM 746 C C . LEU A 1 91 ? 7.546 -3.112 0.329 1.00 91.88 91 LEU A C 1
ATOM 748 O O . LEU A 1 91 ? 7.687 -1.890 0.298 1.00 91.88 91 LEU A O 1
ATOM 752 N N . ARG A 1 92 ? 8.540 -3.950 0.044 1.00 91.69 92 ARG A N 1
ATOM 753 C CA . ARG A 1 92 ? 9.866 -3.512 -0.392 1.00 91.69 92 ARG A CA 1
ATOM 754 C C . ARG A 1 92 ? 10.131 -3.945 -1.818 1.00 91.69 92 ARG A C 1
ATOM 756 O O . ARG A 1 92 ? 10.090 -5.133 -2.128 1.00 91.69 92 ARG A O 1
ATOM 763 N N . PHE A 1 93 ? 10.523 -2.985 -2.634 1.00 91.38 93 PHE A N 1
ATOM 764 C CA . PHE A 1 93 ? 10.798 -3.141 -4.045 1.00 91.38 93 PHE A CA 1
ATOM 765 C C . PHE A 1 93 ? 12.256 -2.836 -4.364 1.00 91.38 93 PHE A C 1
ATOM 767 O O . PHE A 1 93 ? 12.786 -1.783 -4.003 1.00 91.38 93 PHE A O 1
ATOM 774 N N . LYS A 1 94 ? 12.886 -3.717 -5.136 1.00 91.44 94 LYS A N 1
ATOM 775 C CA . LYS A 1 94 ? 14.151 -3.420 -5.805 1.00 91.44 94 LYS A CA 1
ATOM 776 C C . LYS A 1 94 ? 13.847 -2.756 -7.143 1.00 91.44 94 LYS A C 1
ATOM 778 O O . LYS A 1 94 ? 13.118 -3.318 -7.949 1.00 91.44 94 LYS A O 1
ATOM 783 N N . CYS A 1 95 ? 14.406 -1.577 -7.392 1.00 89.50 95 CYS A N 1
ATOM 784 C CA . CYS A 1 95 ? 14.125 -0.787 -8.593 1.00 89.50 95 CYS A CA 1
ATOM 785 C C . CYS A 1 95 ? 15.191 -1.004 -9.679 1.00 89.50 95 CYS A C 1
ATOM 787 O O . CYS A 1 95 ? 16.389 -0.864 -9.419 1.00 89.50 95 CYS A O 1
ATOM 789 N N . HIS A 1 96 ? 14.773 -1.298 -10.915 1.00 86.06 96 HIS A N 1
ATOM 790 C CA . HIS A 1 96 ? 15.699 -1.614 -12.016 1.00 86.06 96 HIS A CA 1
ATOM 791 C C . HIS A 1 96 ? 16.199 -0.373 -12.760 1.00 86.06 96 HIS A C 1
ATOM 793 O O . HIS A 1 96 ? 17.390 -0.247 -13.038 1.00 86.06 96 HIS A O 1
ATOM 799 N N . LYS A 1 97 ? 15.293 0.560 -13.080 1.00 74.12 97 LYS A N 1
ATOM 800 C CA . LYS A 1 97 ? 15.524 1.605 -14.100 1.00 74.12 97 LYS A CA 1
ATOM 801 C C . LYS A 1 97 ? 15.936 2.977 -13.562 1.00 74.12 97 LYS A C 1
ATOM 803 O O . LYS A 1 97 ? 16.011 3.938 -14.321 1.00 74.12 97 LYS A O 1
ATOM 808 N N . THR A 1 98 ? 16.198 3.107 -12.265 1.00 70.06 98 THR A N 1
ATOM 809 C CA . THR A 1 98 ? 16.604 4.379 -11.650 1.00 70.06 98 THR A CA 1
ATOM 810 C C . THR A 1 98 ? 18.037 4.297 -11.132 1.00 70.06 98 THR A C 1
ATOM 812 O O . THR A 1 98 ? 18.400 3.361 -10.421 1.00 70.06 98 THR A O 1
ATOM 815 N N . ALA A 1 99 ? 18.879 5.265 -11.514 1.00 65.25 99 ALA A N 1
ATOM 816 C CA . ALA A 1 99 ? 20.257 5.361 -11.021 1.00 65.25 99 ALA A CA 1
ATOM 817 C C . ALA A 1 99 ? 20.295 5.745 -9.533 1.00 65.25 99 ALA A C 1
ATOM 819 O O . ALA A 1 99 ? 21.091 5.196 -8.783 1.00 65.25 99 ALA A O 1
ATOM 820 N N . VAL A 1 100 ? 19.377 6.625 -9.119 1.00 71.50 100 VAL A N 1
ATOM 821 C CA . VAL A 1 100 ? 19.316 7.199 -7.765 1.00 71.50 100 VAL A CA 1
ATOM 822 C C . VAL A 1 100 ? 18.501 6.338 -6.797 1.00 71.50 100 VAL A C 1
ATOM 824 O O . VAL A 1 100 ? 18.872 6.180 -5.643 1.00 71.50 100 VAL A O 1
ATOM 827 N N . LEU A 1 101 ? 17.394 5.750 -7.258 1.00 77.56 101 LEU A N 1
ATOM 828 C CA . LEU A 1 101 ? 16.515 4.940 -6.415 1.00 77.56 101 LEU A CA 1
ATOM 829 C C . LEU A 1 101 ? 16.742 3.453 -6.701 1.00 77.56 101 LEU A C 1
ATOM 831 O O . LEU A 1 101 ? 16.405 2.987 -7.786 1.00 77.56 101 LEU A O 1
ATOM 835 N N . LYS A 1 102 ? 17.319 2.710 -5.756 1.00 85.94 102 LYS A N 1
ATOM 836 C CA . LYS A 1 102 ? 17.571 1.262 -5.902 1.00 85.94 102 LYS A CA 1
ATOM 837 C C . LYS A 1 102 ? 16.688 0.398 -5.008 1.00 85.94 102 LYS A C 1
ATOM 839 O O . LYS A 1 102 ? 16.335 -0.705 -5.418 1.00 85.94 102 LYS A O 1
ATOM 844 N N . ASP A 1 103 ? 16.307 0.911 -3.843 1.00 86.56 103 ASP A N 1
ATOM 845 C CA . ASP A 1 103 ? 15.437 0.240 -2.878 1.00 86.56 103 ASP A CA 1
ATOM 846 C C . ASP A 1 103 ? 14.298 1.205 -2.495 1.00 86.56 103 ASP A C 1
ATOM 848 O O . ASP A 1 103 ? 14.540 2.357 -2.119 1.00 86.56 103 ASP A O 1
ATOM 852 N N . LEU A 1 104 ? 13.055 0.765 -2.677 1.00 86.50 104 LEU A N 1
ATOM 853 C CA . LEU A 1 104 ? 11.839 1.525 -2.395 1.00 86.50 104 LEU A CA 1
ATOM 854 C C . LEU A 1 104 ? 10.986 0.726 -1.420 1.00 86.50 104 LEU A C 1
ATOM 856 O O . LEU A 1 104 ? 10.601 -0.401 -1.714 1.00 86.50 104 LEU A O 1
ATOM 860 N N . VAL A 1 105 ? 10.615 1.337 -0.304 1.00 87.44 105 VAL A N 1
ATOM 861 C CA . VAL A 1 105 ? 9.610 0.793 0.606 1.00 87.44 105 VAL A CA 1
ATOM 862 C C . VAL A 1 105 ? 8.331 1.607 0.446 1.00 87.44 105 VAL A C 1
ATOM 864 O O . VAL A 1 105 ? 8.348 2.837 0.522 1.00 87.44 105 VAL A O 1
ATOM 867 N N . LEU A 1 106 ? 7.224 0.914 0.199 1.00 87.50 106 LEU A N 1
ATOM 868 C CA . LEU A 1 106 ? 5.881 1.478 0.189 1.00 87.50 106 LEU A CA 1
ATOM 869 C C . LEU A 1 106 ? 5.110 0.937 1.384 1.00 87.50 106 LEU A C 1
ATOM 871 O O . LEU A 1 106 ? 5.195 -0.248 1.707 1.00 87.50 106 LEU A O 1
ATOM 875 N N . MET A 1 107 ? 4.368 1.826 2.028 1.00 87.38 107 MET A N 1
ATOM 876 C CA . MET A 1 107 ? 3.589 1.511 3.213 1.00 87.38 107 MET A CA 1
ATOM 877 C C . MET A 1 107 ? 2.302 2.337 3.179 1.00 87.38 107 MET A C 1
ATOM 879 O O . MET A 1 107 ? 2.350 3.539 3.457 1.00 87.38 107 MET A O 1
ATOM 883 N N . PRO A 1 108 ? 1.165 1.756 2.767 1.00 84.12 108 PRO A N 1
ATOM 884 C CA . PRO A 1 108 ? -0.105 2.428 2.877 1.00 84.12 108 PRO A CA 1
ATOM 885 C C . PRO A 1 108 ? -0.598 2.344 4.320 1.00 84.12 108 PRO A C 1
ATOM 887 O O . PRO A 1 108 ? -0.393 1.353 5.028 1.00 84.12 108 PRO A O 1
ATOM 890 N N . VAL A 1 109 ? -1.237 3.421 4.741 1.00 81.31 109 VAL A N 1
ATOM 891 C CA . VAL A 1 109 ? -1.811 3.583 6.064 1.00 81.31 109 VAL A CA 1
ATOM 892 C C . VAL A 1 109 ? -3.154 4.256 5.856 1.00 81.31 109 VAL A C 1
ATOM 894 O O . VAL A 1 109 ? -3.224 5.330 5.263 1.00 81.31 109 VAL A O 1
ATOM 897 N N . HIS A 1 110 ? -4.217 3.612 6.315 1.00 80.50 110 HIS A N 1
ATOM 898 C CA . HIS A 1 110 ? -5.541 4.213 6.329 1.00 80.50 110 HIS A CA 1
ATOM 899 C C . HIS A 1 110 ? -5.909 4.480 7.782 1.00 80.50 110 HIS A C 1
ATOM 901 O O . HIS A 1 110 ? -6.289 3.553 8.507 1.00 80.50 110 HIS A O 1
ATOM 907 N N . THR A 1 111 ? -5.741 5.733 8.203 1.00 76.19 111 THR A N 1
ATOM 908 C CA . THR A 1 111 ? -5.973 6.119 9.589 1.00 76.19 111 THR A CA 1
ATOM 909 C C . THR A 1 111 ? -7.450 6.335 9.859 1.00 76.19 111 THR A C 1
ATOM 911 O O . THR A 1 111 ? -8.190 6.816 8.999 1.00 76.19 111 THR A O 1
ATOM 914 N N . LYS A 1 112 ? -7.892 5.998 11.065 1.00 77.75 112 LYS A N 1
ATOM 915 C CA . LYS A 1 112 ? -9.239 6.315 11.528 1.00 77.75 112 LYS A CA 1
ATOM 916 C C . LYS A 1 112 ? -9.236 7.716 12.166 1.00 77.75 112 LYS A C 1
ATOM 918 O O . LYS A 1 112 ? -8.452 7.920 13.088 1.00 77.75 112 LYS A O 1
ATOM 923 N N . PRO A 1 113 ? -10.079 8.670 11.731 1.00 74.75 113 PRO A N 1
ATOM 924 C CA . PRO A 1 113 ? -10.018 10.059 12.200 1.00 74.75 113 PRO A CA 1
ATOM 925 C C . PRO A 1 113 ? -10.060 10.195 13.725 1.00 74.75 113 PRO A C 1
ATOM 927 O O . PRO A 1 113 ? -9.298 10.971 14.303 1.00 74.75 113 PRO A O 1
ATOM 930 N N . GLU A 1 114 ? -10.899 9.394 14.388 1.00 78.19 114 GLU A N 1
ATOM 931 C CA . GLU A 1 114 ? -11.085 9.429 15.842 1.00 78.19 114 GLU A CA 1
ATOM 932 C C . GLU A 1 114 ? -9.846 8.971 16.623 1.00 78.19 114 GLU A C 1
ATOM 934 O O . GLU A 1 114 ? -9.633 9.421 17.746 1.00 78.19 114 GLU A O 1
ATOM 939 N N . ASP A 1 115 ? -9.029 8.104 16.021 1.00 79.81 115 ASP A N 1
ATOM 940 C CA . ASP A 1 115 ? -7.838 7.498 16.626 1.00 79.81 115 ASP A CA 1
ATOM 941 C C . ASP A 1 115 ? -6.535 7.986 15.944 1.00 79.81 115 ASP A C 1
ATOM 943 O O . ASP A 1 115 ? -5.440 7.515 16.253 1.00 79.81 115 ASP A O 1
ATOM 947 N N . SER A 1 116 ? -6.640 8.965 15.038 1.00 77.56 116 SER A N 1
ATOM 948 C CA . SER A 1 116 ? -5.586 9.392 14.106 1.00 77.56 116 SER A CA 1
ATOM 949 C C . SER A 1 116 ? -4.290 9.805 14.797 1.00 77.56 116 SER A C 1
ATOM 951 O O . SER A 1 116 ? -3.212 9.405 14.368 1.00 77.56 116 SER A O 1
ATOM 953 N N . VAL A 1 117 ? -4.373 10.554 15.900 1.00 80.56 117 VAL A N 1
ATOM 954 C CA . VAL A 1 117 ? -3.194 10.974 16.677 1.00 80.56 117 VAL A CA 1
ATOM 955 C C . VAL A 1 117 ? -2.438 9.758 17.213 1.00 80.56 117 VAL A C 1
ATOM 957 O O . VAL A 1 117 ? -1.228 9.655 17.025 1.00 80.56 117 VAL A O 1
ATOM 960 N N . LYS A 1 118 ? -3.159 8.802 17.815 1.00 81.69 118 LYS A N 1
ATOM 961 C CA . LYS A 1 118 ? -2.569 7.575 18.363 1.00 81.69 118 LYS A CA 1
ATOM 962 C C . LYS A 1 118 ? -1.928 6.736 17.254 1.00 81.69 118 LYS A C 1
ATOM 964 O O . LYS A 1 118 ? -0.805 6.258 17.403 1.00 81.69 118 LYS A O 1
ATOM 969 N N . GLU A 1 119 ? -2.629 6.578 16.134 1.00 80.44 119 GLU A N 1
ATOM 970 C CA . GLU A 1 119 ? -2.141 5.812 14.987 1.00 80.44 119 GLU A CA 1
ATOM 971 C C . GLU A 1 119 ? -0.899 6.456 14.355 1.00 80.44 119 GLU A C 1
ATOM 973 O O . GLU A 1 119 ? 0.054 5.753 14.021 1.00 80.44 119 GLU A O 1
ATOM 978 N N . LEU A 1 120 ? -0.862 7.785 14.228 1.00 81.25 120 LEU A N 1
ATOM 979 C CA . LEU A 1 120 ? 0.282 8.518 13.681 1.00 81.25 120 LEU A CA 1
ATOM 980 C C . LEU A 1 120 ? 1.510 8.468 14.600 1.00 81.25 120 LEU A C 1
ATOM 982 O O . LEU A 1 120 ? 2.624 8.291 14.100 1.00 81.25 120 LEU A O 1
ATOM 986 N N . ASP A 1 121 ? 1.327 8.564 15.918 1.00 82.25 121 ASP A N 1
ATOM 987 C CA . ASP A 1 121 ? 2.424 8.413 16.881 1.00 82.25 121 ASP A CA 1
ATOM 988 C C . ASP A 1 121 ? 3.041 7.011 16.780 1.00 82.25 121 ASP A C 1
ATOM 990 O O . ASP A 1 121 ? 4.256 6.855 16.630 1.00 82.25 121 ASP A O 1
ATOM 994 N N . LYS A 1 122 ? 2.205 5.968 16.723 1.00 82.25 122 LYS A N 1
ATOM 995 C CA . LYS A 1 122 ? 2.689 4.596 16.535 1.00 82.25 122 LYS A CA 1
ATOM 996 C C . LYS A 1 122 ? 3.360 4.388 15.176 1.00 82.25 122 LYS A C 1
ATOM 998 O O . LYS A 1 122 ? 4.333 3.636 15.046 1.00 82.25 122 LYS A O 1
ATOM 1003 N N . LEU A 1 123 ? 2.854 5.057 14.142 1.00 82.81 123 LEU A N 1
ATOM 1004 C CA . LEU A 1 123 ? 3.430 5.028 12.803 1.00 82.81 123 LEU A CA 1
ATOM 1005 C C . LEU A 1 123 ? 4.848 5.601 12.790 1.00 82.81 123 LEU A C 1
ATOM 1007 O O . LEU A 1 123 ? 5.719 5.069 12.096 1.00 82.81 123 LEU A O 1
ATOM 1011 N N . TYR A 1 124 ? 5.097 6.646 13.579 1.00 82.06 124 TYR A N 1
ATOM 1012 C CA . TYR A 1 124 ? 6.428 7.208 13.755 1.00 82.06 124 TYR A CA 1
ATOM 1013 C C . TYR A 1 124 ? 7.394 6.193 14.381 1.00 82.06 124 TYR A C 1
ATOM 1015 O O . TYR A 1 124 ? 8.500 6.002 13.867 1.00 82.06 124 TYR A O 1
ATOM 1023 N N . ASP A 1 125 ? 6.975 5.460 15.411 1.00 81.06 125 ASP A N 1
ATOM 1024 C CA . ASP A 1 125 ? 7.806 4.415 16.022 1.00 81.06 125 ASP A CA 1
ATOM 1025 C C . ASP A 1 125 ? 8.129 3.285 15.039 1.00 81.06 125 ASP A C 1
ATOM 1027 O O . ASP A 1 125 ? 9.278 2.837 14.919 1.00 81.06 125 ASP A O 1
ATOM 1031 N N . MET A 1 126 ? 7.134 2.844 14.266 1.00 81.12 126 MET A N 1
ATOM 1032 C CA . MET A 1 126 ? 7.361 1.876 13.196 1.00 81.12 126 MET A CA 1
ATOM 1033 C C . MET A 1 126 ? 8.337 2.428 12.150 1.00 81.12 126 MET A C 1
ATOM 1035 O O . MET A 1 126 ? 9.232 1.699 11.713 1.00 81.12 126 MET A O 1
ATOM 1039 N N . PHE A 1 127 ? 8.201 3.695 11.753 1.00 79.69 127 PHE A N 1
ATOM 1040 C CA . PHE A 1 127 ? 9.113 4.335 10.809 1.00 79.69 127 PHE A CA 1
ATOM 1041 C C . PHE A 1 127 ? 10.558 4.277 11.304 1.00 79.69 127 PHE A C 1
ATOM 1043 O O . PHE A 1 127 ? 11.446 3.843 10.562 1.00 79.69 127 PHE A O 1
ATOM 1050 N N . GLN A 1 128 ? 10.793 4.640 12.567 1.00 78.00 128 GLN A N 1
ATOM 1051 C CA . GLN A 1 128 ? 12.124 4.565 13.167 1.00 78.00 128 GLN A CA 1
ATOM 1052 C C . GLN A 1 128 ? 12.648 3.128 13.187 1.00 78.00 128 GLN A C 1
ATOM 1054 O O . GLN A 1 128 ? 13.800 2.891 12.827 1.00 78.00 128 GLN A O 1
ATOM 1059 N N . ASN A 1 129 ? 11.805 2.143 13.499 1.00 76.81 129 ASN A N 1
ATOM 1060 C CA . ASN A 1 129 ? 12.187 0.730 13.475 1.00 76.81 129 ASN A CA 1
ATOM 1061 C C . ASN A 1 129 ? 12.573 0.238 12.073 1.00 76.81 129 ASN A C 1
ATOM 1063 O O . ASN A 1 129 ? 13.570 -0.474 11.918 1.00 76.81 129 ASN A O 1
ATOM 1067 N N . VAL A 1 130 ? 11.811 0.613 11.041 1.00 73.75 130 VAL A N 1
ATOM 1068 C CA . VAL A 1 130 ? 12.114 0.267 9.643 1.00 73.75 130 VAL A CA 1
ATOM 1069 C C . VAL A 1 130 ? 13.410 0.942 9.196 1.00 73.75 130 VAL A C 1
ATOM 1071 O O . VAL A 1 130 ? 14.240 0.296 8.555 1.00 73.75 130 VAL A O 1
ATOM 1074 N N . LYS A 1 131 ? 13.620 2.204 9.582 1.00 75.12 131 LYS A N 1
ATOM 1075 C CA . LYS A 1 131 ? 14.830 2.971 9.275 1.00 75.12 131 LYS A CA 1
ATOM 1076 C C . LYS A 1 131 ? 16.066 2.405 9.969 1.00 75.12 131 LYS A C 1
ATOM 1078 O O . LYS A 1 131 ? 17.056 2.136 9.301 1.00 75.12 131 LYS A O 1
ATOM 1083 N N . MET A 1 132 ? 16.008 2.142 11.273 1.00 65.69 132 MET A N 1
ATOM 1084 C CA . MET A 1 132 ? 17.147 1.627 12.044 1.00 65.69 132 MET A CA 1
ATOM 1085 C C . MET A 1 132 ? 17.561 0.209 11.639 1.00 65.69 132 MET A C 1
ATOM 1087 O O . MET A 1 132 ? 18.748 -0.113 11.642 1.00 65.69 132 MET A O 1
ATOM 1091 N N . LYS A 1 133 ? 16.610 -0.652 11.249 1.00 67.69 133 LYS A N 1
ATOM 1092 C CA . LYS A 1 133 ? 16.912 -2.019 10.783 1.00 67.69 133 LYS A CA 1
ATOM 1093 C C . LYS A 1 133 ? 17.611 -2.055 9.417 1.00 67.69 133 LYS A C 1
ATOM 1095 O O . LYS A 1 133 ? 18.058 -3.122 8.992 1.00 67.69 133 LYS A O 1
ATOM 1100 N N . ARG A 1 134 ? 17.708 -0.930 8.704 1.00 64.69 134 ARG A N 1
ATOM 1101 C CA . ARG A 1 134 ? 18.218 -0.859 7.330 1.00 64.69 134 ARG A CA 1
ATOM 1102 C C . ARG A 1 134 ? 19.453 0.045 7.274 1.00 64.69 134 ARG A C 1
ATOM 1104 O O . ARG A 1 134 ? 19.385 1.231 7.556 1.00 64.69 134 ARG A O 1
ATOM 1111 N N . LYS A 1 135 ? 20.595 -0.527 6.875 1.00 57.81 135 LYS A N 1
ATOM 1112 C CA . LYS A 1 135 ? 21.877 0.193 6.702 1.00 57.81 135 LYS A CA 1
ATOM 1113 C C . LYS A 1 135 ? 22.058 0.823 5.312 1.00 57.81 135 LYS A C 1
ATOM 1115 O O . LYS A 1 135 ? 23.094 1.422 5.050 1.00 57.81 135 LYS A O 1
ATOM 1120 N N . THR A 1 136 ? 21.106 0.622 4.406 1.00 58.38 136 THR A N 1
ATOM 1121 C CA . THR A 1 136 ? 21.153 1.093 3.015 1.00 58.38 136 THR A CA 1
ATOM 1122 C C . THR A 1 136 ? 20.241 2.291 2.813 1.00 58.38 136 THR A C 1
ATOM 1124 O O . THR A 1 136 ? 19.196 2.366 3.450 1.00 58.38 136 THR A O 1
ATOM 1127 N N . ASP A 1 137 ? 20.588 3.177 1.881 1.00 64.50 137 ASP A N 1
ATOM 1128 C CA . ASP A 1 137 ? 19.667 4.207 1.400 1.00 64.50 137 ASP A CA 1
ATOM 1129 C C . ASP A 1 137 ? 18.462 3.546 0.719 1.00 64.50 137 ASP A C 1
ATOM 1131 O O . ASP A 1 137 ? 18.581 2.921 -0.338 1.00 64.50 137 ASP A O 1
ATOM 1135 N N . PHE A 1 138 ? 17.291 3.668 1.340 1.00 68.12 138 PHE A N 1
ATOM 1136 C CA . PHE A 1 138 ? 16.007 3.291 0.757 1.00 68.12 138 PHE A CA 1
ATOM 1137 C C . PHE A 1 138 ? 15.064 4.487 0.832 1.00 68.12 138 PHE A C 1
ATOM 1139 O O . PHE A 1 138 ? 15.065 5.229 1.814 1.00 68.12 138 PHE A O 1
ATOM 1146 N N . MET A 1 139 ? 14.245 4.685 -0.199 1.00 71.44 139 MET A N 1
ATOM 1147 C CA . MET A 1 139 ? 13.165 5.668 -0.133 1.00 71.44 139 MET A CA 1
ATOM 1148 C C . MET A 1 139 ? 11.975 5.013 0.552 1.00 71.44 139 MET A C 1
ATOM 1150 O O . MET A 1 139 ? 11.458 4.027 0.033 1.00 71.44 139 MET A O 1
ATOM 1154 N N . LEU A 1 140 ? 11.523 5.550 1.684 1.00 74.06 140 LEU A N 1
ATOM 1155 C CA . LEU A 1 140 ? 10.201 5.221 2.198 1.00 74.06 140 LEU A CA 1
ATOM 1156 C C . LEU A 1 140 ? 9.186 6.214 1.643 1.00 74.06 140 LEU A C 1
ATOM 1158 O O . LEU A 1 140 ? 9.438 7.421 1.612 1.00 74.06 140 LEU A O 1
ATOM 1162 N N . ARG A 1 141 ? 8.031 5.702 1.226 1.00 74.38 141 ARG A N 1
ATOM 1163 C CA . ARG A 1 141 ? 6.831 6.512 1.035 1.00 74.38 141 ARG A CA 1
ATOM 1164 C C . ARG A 1 141 ? 5.703 5.929 1.860 1.00 74.38 141 ARG A C 1
ATOM 1166 O O . ARG A 1 141 ? 5.277 4.799 1.619 1.00 74.38 141 ARG A O 1
ATOM 1173 N N . ILE A 1 142 ? 5.234 6.734 2.802 1.00 73.12 142 ILE A N 1
ATOM 1174 C CA . ILE A 1 142 ? 4.018 6.464 3.557 1.00 73.12 142 ILE A CA 1
ATOM 1175 C C . ILE A 1 142 ? 2.869 7.115 2.795 1.00 73.12 142 ILE A C 1
ATOM 1177 O O . ILE A 1 142 ? 2.954 8.300 2.463 1.00 73.12 142 ILE A O 1
ATOM 1181 N N . LEU A 1 143 ? 1.843 6.332 2.481 1.00 71.06 143 LEU A N 1
ATOM 1182 C CA . LEU A 1 143 ? 0.626 6.805 1.827 1.00 71.06 143 LEU A CA 1
ATOM 1183 C C . LEU A 1 143 ? -0.462 6.862 2.897 1.00 71.06 143 LEU A C 1
ATOM 1185 O O . LEU A 1 143 ? -0.967 5.810 3.276 1.00 71.06 143 LEU A O 1
ATOM 1189 N N . VAL A 1 144 ? -0.755 8.058 3.413 1.00 68.75 144 VAL A N 1
ATOM 1190 C CA . VAL A 1 144 ? -1.745 8.245 4.485 1.00 68.75 144 VAL A CA 1
ATOM 1191 C C . VAL A 1 144 ? -3.086 8.655 3.892 1.00 68.75 144 VAL A C 1
ATOM 1193 O O . VAL A 1 144 ? -3.175 9.679 3.204 1.00 68.75 144 VAL A O 1
ATOM 1196 N N . TYR A 1 145 ? -4.109 7.865 4.197 1.00 68.44 145 TYR A N 1
ATOM 1197 C CA . TYR A 1 145 ? -5.508 8.144 3.904 1.00 68.44 145 TYR A CA 1
ATOM 1198 C C . TYR A 1 145 ? -6.265 8.443 5.191 1.00 68.44 145 TYR A C 1
ATOM 1200 O O . TYR A 1 145 ? -6.118 7.726 6.179 1.00 68.44 145 TYR A O 1
ATOM 1208 N N . GLU A 1 146 ? -7.068 9.496 5.156 1.00 65.31 146 GLU A N 1
ATOM 1209 C CA . GLU A 1 146 ? -8.000 9.871 6.216 1.00 65.31 146 GLU A CA 1
ATOM 1210 C C . GLU A 1 146 ? -9.277 10.370 5.535 1.00 65.31 146 GLU A C 1
ATOM 1212 O O . GLU A 1 146 ? -9.196 11.204 4.625 1.00 65.31 146 GLU A O 1
ATOM 1217 N N . ASP A 1 147 ? -10.433 9.844 5.945 1.00 65.19 147 ASP A N 1
ATOM 1218 C CA . ASP A 1 147 ? -11.739 10.115 5.321 1.00 65.19 147 ASP A CA 1
ATOM 1219 C C . ASP A 1 147 ? -11.725 9.957 3.789 1.00 65.19 147 ASP A C 1
ATOM 1221 O O . ASP A 1 147 ? -12.174 10.838 3.052 1.00 65.19 147 ASP A O 1
ATOM 1225 N N . ASP A 1 148 ? -11.136 8.861 3.301 1.00 61.53 148 ASP A N 1
ATOM 1226 C CA . ASP A 1 148 ? -11.002 8.519 1.876 1.00 61.53 148 ASP A CA 1
ATOM 1227 C C . ASP A 1 148 ? -10.190 9.519 1.025 1.00 61.53 148 ASP A C 1
ATOM 1229 O O . ASP A 1 148 ? -10.155 9.453 -0.209 1.00 61.53 148 ASP A O 1
ATOM 1233 N N . MET A 1 149 ? -9.509 10.469 1.670 1.00 55.59 149 MET A N 1
ATOM 1234 C CA . MET A 1 149 ? -8.674 11.468 1.014 1.00 55.59 149 MET A CA 1
ATOM 1235 C C . MET A 1 149 ? -7.202 11.150 1.252 1.00 55.59 149 MET A C 1
ATOM 1237 O O . MET A 1 149 ? -6.759 11.005 2.391 1.00 55.59 149 MET A O 1
ATOM 1241 N N . LEU A 1 150 ? -6.409 11.110 0.175 1.00 56.50 150 LEU A N 1
ATOM 1242 C CA . LEU A 1 150 ? -4.952 11.048 0.288 1.00 56.50 150 LEU A CA 1
ATOM 1243 C C . LEU A 1 150 ? -4.458 12.350 0.932 1.00 56.50 150 LEU A C 1
ATOM 1245 O O . LEU A 1 150 ? -4.406 13.392 0.277 1.00 56.50 150 LEU A O 1
ATOM 1249 N N . LYS A 1 151 ? -4.092 12.295 2.213 1.00 55.38 151 LYS A N 1
ATOM 1250 C CA . LYS A 1 151 ? -3.626 13.471 2.960 1.00 55.38 151 LYS A CA 1
ATOM 1251 C C . LYS A 1 151 ? -2.148 13.740 2.734 1.00 55.38 151 LYS A C 1
ATOM 1253 O O . LYS A 1 151 ? -1.741 14.896 2.647 1.00 55.38 151 LYS A O 1
ATOM 1258 N N . ALA A 1 152 ? -1.337 12.687 2.631 1.00 55.25 152 ALA A N 1
ATOM 1259 C CA . ALA A 1 152 ? 0.105 12.842 2.512 1.00 55.25 152 ALA A CA 1
ATOM 1260 C C . ALA A 1 152 ? 0.774 11.660 1.803 1.00 55.25 152 ALA A C 1
ATOM 1262 O O . ALA A 1 152 ? 0.516 10.493 2.096 1.00 55.25 152 ALA A O 1
ATOM 1263 N N . VAL A 1 153 ? 1.718 11.992 0.920 1.00 56.94 153 VAL A N 1
ATOM 1264 C CA . VAL A 1 153 ? 2.861 11.131 0.618 1.00 56.94 153 VAL A CA 1
ATOM 1265 C C . VAL A 1 153 ? 4.008 11.714 1.418 1.00 56.94 153 VAL A C 1
ATOM 1267 O O . VAL A 1 153 ? 4.461 12.804 1.086 1.00 56.94 153 VAL A O 1
ATOM 1270 N N . VAL A 1 154 ? 4.465 11.039 2.469 1.00 55.53 154 VAL A N 1
ATOM 1271 C CA . VAL A 1 154 ? 5.630 11.514 3.230 1.00 55.53 154 VAL A CA 1
ATOM 1272 C C . VAL A 1 154 ? 6.889 11.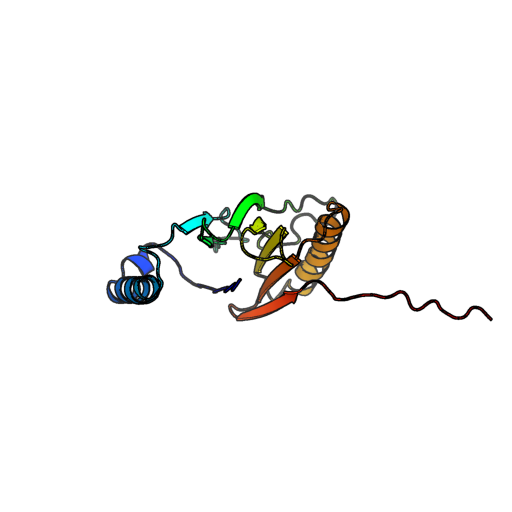003 2.520 1.00 55.53 154 VAL A C 1
ATOM 1274 O O . VAL A 1 154 ? 7.143 9.795 2.568 1.00 55.53 154 VAL A O 1
ATOM 1277 N N . PRO A 1 155 ? 7.657 11.846 1.795 1.00 49.78 155 PRO A N 1
ATOM 1278 C CA . PRO A 1 155 ? 8.985 11.461 1.339 1.00 49.78 155 PRO A CA 1
ATOM 1279 C C . PRO A 1 155 ? 9.934 11.390 2.539 1.00 49.78 155 PRO A C 1
ATOM 1281 O O . PRO A 1 155 ? 9.719 12.073 3.541 1.00 49.78 155 PRO A O 1
ATOM 1284 N N . ASN A 1 156 ? 10.998 10.587 2.428 1.00 47.75 156 ASN A N 1
ATOM 1285 C CA . ASN A 1 156 ? 12.113 10.616 3.378 1.00 47.75 156 ASN A CA 1
ATOM 1286 C C . ASN A 1 156 ? 12.449 12.069 3.735 1.00 47.75 156 ASN A C 1
ATOM 1288 O O . ASN A 1 156 ? 12.781 12.852 2.847 1.00 47.75 156 ASN A O 1
ATOM 1292 N N . SER A 1 157 ? 12.364 12.409 5.022 1.00 40.78 157 SER A N 1
ATOM 1293 C CA . SER A 1 157 ? 12.819 13.694 5.544 1.00 40.78 157 SER A CA 1
ATOM 1294 C C . SER A 1 157 ? 14.241 13.962 5.039 1.00 40.78 157 SER A C 1
ATOM 1296 O O . SER A 1 157 ? 15.167 13.226 5.401 1.00 40.78 157 SER A O 1
ATOM 1298 N N . GLU A 1 158 ? 14.424 14.983 4.210 1.00 39.44 158 GLU A N 1
ATOM 1299 C CA . GLU A 1 158 ? 15.754 15.487 3.892 1.00 39.44 158 GLU A CA 1
ATOM 1300 C C . GLU A 1 158 ? 16.366 16.082 5.173 1.00 39.44 158 GLU A C 1
ATOM 1302 O O . GLU A 1 158 ? 15.761 16.915 5.840 1.00 39.44 158 GLU A O 1
ATOM 1307 N N . ASN A 1 159 ? 17.554 15.589 5.532 1.00 33.88 159 ASN A N 1
ATOM 1308 C CA . ASN A 1 159 ? 18.551 16.199 6.417 1.00 33.88 159 ASN A CA 1
ATOM 1309 C C . ASN A 1 159 ? 18.056 16.905 7.697 1.00 33.88 159 ASN A C 1
ATOM 1311 O O . ASN A 1 159 ? 17.987 18.130 7.765 1.00 33.88 159 ASN A O 1
ATOM 1315 N N . CYS A 1 160 ? 17.930 16.152 8.795 1.00 27.25 160 CYS A N 1
ATOM 1316 C CA . CYS A 1 160 ? 18.160 16.735 10.119 1.00 27.25 160 CYS A CA 1
ATOM 1317 C C . CYS A 1 160 ? 19.678 16.824 10.348 1.00 27.25 160 CYS A C 1
ATOM 1319 O O . CYS A 1 160 ? 20.295 15.940 10.943 1.00 27.25 160 CYS A O 1
ATOM 1321 N N . SER A 1 161 ? 20.309 17.870 9.811 1.00 32.25 161 SER A N 1
ATOM 1322 C CA . SER A 1 161 ? 21.650 18.259 10.236 1.00 32.25 161 SER A CA 1
ATOM 1323 C C . SER A 1 161 ? 21.568 18.741 11.680 1.00 32.25 161 SER A C 1
ATOM 1325 O O . SER A 1 161 ? 20.900 19.731 11.979 1.00 32.25 161 SER A O 1
ATOM 1327 N N . THR A 1 162 ? 22.260 18.042 12.573 1.00 33.81 162 THR A N 1
ATOM 1328 C CA . THR A 1 162 ? 22.500 18.455 13.954 1.00 33.81 162 THR A CA 1
ATOM 1329 C C . THR A 1 162 ? 23.121 19.852 13.987 1.00 33.81 162 THR A C 1
ATOM 1331 O O . THR A 1 162 ? 24.326 20.006 13.784 1.00 33.81 162 THR A O 1
ATOM 1334 N N . SER A 1 163 ? 22.313 20.871 14.274 1.00 33.09 163 SER A N 1
ATOM 1335 C CA . SER A 1 163 ? 22.816 22.133 14.808 1.00 33.09 163 SER A CA 1
ATOM 1336 C C . SER A 1 163 ? 23.250 21.867 16.249 1.00 33.09 163 SER A C 1
ATOM 1338 O O . SER A 1 163 ? 22.428 21.640 17.140 1.00 33.09 163 SER A O 1
ATOM 1340 N N . ARG A 1 164 ? 24.568 21.793 16.460 1.00 35.28 164 ARG A N 1
ATOM 1341 C CA . ARG A 1 164 ? 25.165 21.800 17.797 1.00 35.28 164 ARG A CA 1
ATOM 1342 C C . ARG A 1 164 ? 24.785 23.118 18.470 1.00 35.28 164 ARG A C 1
ATOM 1344 O O . ARG A 1 164 ? 25.015 24.183 17.903 1.00 35.28 164 ARG A O 1
ATOM 1351 N N . ARG A 1 165 ? 24.255 23.043 19.694 1.00 32.97 165 ARG A N 1
ATOM 1352 C CA . ARG A 1 165 ? 24.200 24.204 20.592 1.00 32.97 165 ARG A CA 1
ATOM 1353 C C . ARG A 1 165 ? 25.627 24.734 20.797 1.00 32.97 165 ARG A C 1
ATOM 1355 O O . ARG A 1 165 ? 26.519 23.911 21.014 1.00 32.97 165 ARG A O 1
ATOM 1362 N N . PRO A 1 166 ? 25.855 26.054 20.805 1.00 38.22 166 PRO A N 1
ATOM 1363 C CA . PRO A 1 166 ? 27.048 26.604 21.423 1.00 38.22 166 PRO A CA 1
ATOM 1364 C C . PRO A 1 166 ? 26.939 26.361 22.931 1.00 38.22 166 PRO A C 1
ATOM 1366 O O . PRO A 1 166 ? 25.995 26.814 23.578 1.00 38.22 166 PRO A O 1
ATOM 1369 N N . THR A 1 167 ? 27.868 25.592 23.484 1.00 51.50 167 THR A N 1
ATOM 1370 C CA . THR A 1 167 ? 28.192 25.643 24.909 1.00 51.50 167 THR A CA 1
ATOM 1371 C C . THR A 1 167 ? 29.194 26.776 25.104 1.00 51.50 167 THR A C 1
ATOM 1373 O O . THR A 1 167 ? 30.268 26.681 24.519 1.00 51.50 167 THR A O 1
ATOM 1376 N N . ASN A 1 168 ? 28.784 27.779 25.892 1.00 47.78 168 ASN A N 1
ATOM 1377 C CA . ASN A 1 168 ? 29.526 28.904 26.492 1.00 47.78 168 ASN A CA 1
ATOM 1378 C C . ASN A 1 168 ? 30.656 29.559 25.690 1.00 47.78 168 ASN A C 1
ATOM 1380 O O . ASN A 1 168 ? 31.745 28.959 25.582 1.00 47.78 168 ASN A O 1
#